Protein AF-A0AAQ0IGH8-F1 (afdb_monomer)

Foldseek 3Di:
DPPDALVNVLVVCPPPVNLVVQLVVCCVPPVDPDPVVSVVVVVVVSPDRVVVVVVVVVVVVVVVVVVVVVD

Structure (mmCIF, N/CA/C/O backbone):
data_AF-A0AAQ0IGH8-F1
#
_entry.id   AF-A0AAQ0IGH8-F1
#
loop_
_atom_site.group_PDB
_atom_site.id
_atom_site.type_symbol
_atom_site.label_atom_id
_atom_site.label_alt_id
_atom_site.label_comp_id
_atom_site.label_asym_id
_atom_site.label_entity_id
_atom_site.label_seq_id
_atom_site.pdbx_PDB_ins_code
_atom_site.Cartn_x
_atom_site.Cartn_y
_atom_site.Cartn_z
_atom_site.occupancy
_atom_site.B_iso_or_equiv
_atom_site.auth_seq_id
_atom_site.auth_comp_id
_atom_site.auth_asym_id
_atom_site.auth_atom_id
_atom_site.pdbx_PDB_model_num
ATOM 1 N N . MET A 1 1 ? 7.844 -11.091 -19.419 1.00 49.56 1 MET A N 1
ATOM 2 C CA . MET A 1 1 ? 7.005 -10.785 -18.246 1.00 49.56 1 MET A CA 1
ATOM 3 C C . MET A 1 1 ? 7.733 -11.291 -17.026 1.00 49.56 1 MET A C 1
ATOM 5 O O . MET A 1 1 ? 8.052 -12.472 -16.972 1.00 49.56 1 MET A O 1
ATOM 9 N N . THR A 1 2 ? 8.074 -10.400 -16.105 1.00 54.72 2 THR A N 1
ATOM 10 C CA . THR A 1 2 ? 8.565 -10.804 -14.788 1.00 54.72 2 THR A CA 1
ATOM 11 C C . THR A 1 2 ? 7.383 -11.447 -14.067 1.00 54.72 2 THR A C 1
ATOM 13 O O . THR A 1 2 ? 6.377 -10.778 -13.849 1.00 54.72 2 THR A O 1
ATOM 16 N N . ASN A 1 3 ? 7.455 -12.745 -13.767 1.00 64.56 3 ASN A N 1
ATOM 17 C CA . ASN A 1 3 ? 6.442 -13.421 -12.955 1.00 64.56 3 ASN A CA 1
ATOM 18 C C . ASN A 1 3 ? 6.663 -13.014 -11.496 1.00 64.56 3 ASN A C 1
ATOM 20 O O . ASN A 1 3 ? 7.331 -13.720 -10.747 1.00 64.56 3 ASN A O 1
ATOM 24 N N . VAL A 1 4 ? 6.182 -11.828 -11.129 1.00 73.06 4 VAL A N 1
ATOM 25 C CA . VAL A 1 4 ? 6.151 -11.382 -9.736 1.00 73.06 4 VAL A CA 1
ATOM 26 C C . VAL A 1 4 ? 4.896 -11.974 -9.110 1.00 73.06 4 VAL A C 1
ATOM 28 O O . VAL A 1 4 ? 3.786 -11.643 -9.524 1.00 73.06 4 VAL A O 1
ATOM 31 N N . ASP A 1 5 ? 5.066 -12.881 -8.155 1.00 83.81 5 ASP A N 1
ATOM 32 C CA . ASP A 1 5 ? 3.953 -13.388 -7.358 1.00 83.81 5 ASP A CA 1
ATOM 33 C C . ASP A 1 5 ? 3.568 -12.397 -6.243 1.00 83.81 5 ASP A C 1
ATOM 35 O O . ASP A 1 5 ? 4.354 -11.531 -5.839 1.00 83.81 5 ASP A O 1
ATOM 39 N N . TRP A 1 6 ? 2.333 -12.518 -5.746 1.00 86.19 6 TRP A N 1
ATOM 40 C CA . TRP A 1 6 ? 1.817 -11.633 -4.701 1.00 86.19 6 TRP A CA 1
ATOM 41 C C . TRP A 1 6 ? 2.609 -11.747 -3.400 1.00 86.19 6 TRP A C 1
ATOM 43 O O . TRP A 1 6 ? 2.804 -10.737 -2.741 1.00 86.19 6 TRP A O 1
ATOM 53 N N . GLN A 1 7 ? 3.122 -12.927 -3.042 1.00 86.25 7 GLN A N 1
ATOM 54 C CA . GLN A 1 7 ? 3.856 -13.119 -1.786 1.00 86.25 7 GLN A CA 1
ATOM 55 C C . GLN A 1 7 ? 5.176 -12.337 -1.776 1.00 86.25 7 GLN A C 1
ATOM 57 O O . GLN A 1 7 ? 5.523 -11.686 -0.790 1.00 86.25 7 GLN A O 1
ATOM 62 N N . SER A 1 8 ? 5.873 -12.323 -2.907 1.00 86.56 8 SER A N 1
ATOM 63 C CA . SER A 1 8 ? 7.083 -11.540 -3.124 1.00 86.56 8 SER A CA 1
ATOM 64 C C . SER A 1 8 ? 6.783 -10.042 -3.037 1.00 86.56 8 SER A C 1
ATOM 66 O O . SER A 1 8 ? 7.476 -9.317 -2.321 1.00 86.56 8 SER A O 1
ATOM 68 N N . LEU A 1 9 ? 5.712 -9.572 -3.685 1.00 84.38 9 LEU A N 1
ATOM 69 C CA . LEU A 1 9 ? 5.295 -8.168 -3.617 1.00 84.38 9 LEU A CA 1
ATOM 70 C C . LEU A 1 9 ? 4.834 -7.766 -2.207 1.00 84.38 9 LEU A C 1
ATOM 72 O O . LEU A 1 9 ? 5.230 -6.718 -1.700 1.00 84.38 9 LEU A O 1
ATOM 76 N N . LYS A 1 10 ? 4.063 -8.630 -1.546 1.00 87.44 10 LYS A N 1
ATOM 77 C CA . LYS A 1 10 ? 3.596 -8.475 -0.169 1.00 87.44 10 LYS A CA 1
ATOM 78 C C . LYS A 1 10 ? 4.766 -8.294 0.788 1.00 87.44 10 LYS A C 1
ATOM 80 O O . LYS A 1 10 ? 4.730 -7.376 1.597 1.00 87.44 10 LYS A O 1
ATOM 85 N N . SER A 1 11 ? 5.831 -9.084 0.649 1.00 87.56 11 SER A N 1
ATOM 86 C CA . SER A 1 11 ? 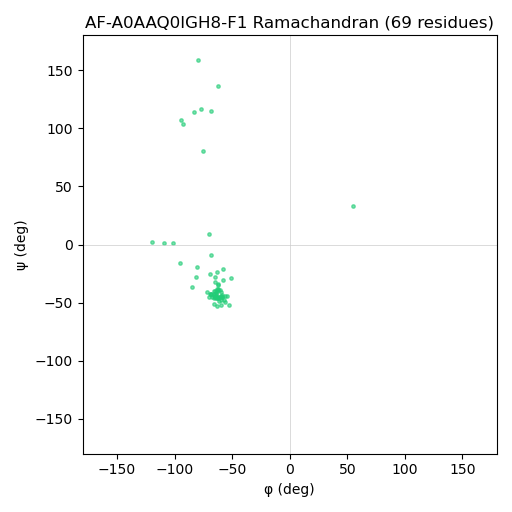7.021 -8.949 1.499 1.00 87.56 11 SER A CA 1
ATOM 87 C C . SER A 1 11 ? 7.724 -7.589 1.353 1.00 87.56 11 SER A C 1
ATOM 89 O O . SER A 1 11 ? 8.211 -7.036 2.336 1.00 87.56 11 SER A O 1
ATOM 91 N N . ILE A 1 12 ? 7.732 -7.014 0.143 1.00 87.06 12 ILE A N 1
ATOM 92 C CA . ILE A 1 12 ? 8.281 -5.676 -0.125 1.00 87.06 12 ILE A CA 1
ATOM 93 C C . ILE A 1 12 ? 7.390 -4.602 0.510 1.00 87.06 12 ILE A C 1
ATOM 95 O O . ILE A 1 12 ? 7.886 -3.674 1.152 1.00 87.06 12 ILE A O 1
ATOM 99 N N . LEU A 1 13 ? 6.074 -4.740 0.345 1.00 88.44 13 LEU A N 1
ATOM 100 C CA . LEU A 1 13 ? 5.076 -3.820 0.888 1.00 88.44 13 LEU A CA 1
ATOM 101 C C . LEU A 1 13 ? 4.973 -3.898 2.418 1.00 88.44 13 LEU A C 1
ATOM 103 O O . LEU A 1 13 ? 4.644 -2.907 3.049 1.00 88.44 13 LEU A O 1
ATOM 107 N N . GLN A 1 14 ? 5.327 -5.017 3.050 1.00 87.19 14 GLN A N 1
ATOM 108 C CA . GLN A 1 14 ? 5.322 -5.175 4.511 1.00 87.19 14 GLN A CA 1
ATOM 109 C C . GLN A 1 14 ? 6.411 -4.377 5.252 1.00 87.19 14 GLN A C 1
ATOM 111 O O . GLN A 1 14 ? 6.586 -4.534 6.460 1.00 87.19 14 GLN A O 1
ATOM 116 N N . ASN A 1 15 ? 7.140 -3.490 4.574 1.00 87.75 15 ASN A N 1
ATOM 117 C CA . ASN A 1 15 ? 8.064 -2.581 5.237 1.00 87.75 15 ASN A CA 1
ATOM 118 C C . ASN A 1 15 ? 7.314 -1.633 6.197 1.00 87.75 15 ASN A C 1
ATOM 120 O O . ASN A 1 15 ? 6.304 -1.036 5.820 1.00 87.75 15 ASN A O 1
ATOM 124 N N . SER A 1 16 ? 7.856 -1.422 7.404 1.00 82.25 16 SER A N 1
ATOM 125 C CA . SER A 1 16 ? 7.298 -0.508 8.415 1.00 82.25 16 SER A CA 1
ATOM 126 C C . SER A 1 16 ? 7.003 0.899 7.877 1.00 82.25 16 SER A C 1
ATOM 128 O O . SER A 1 16 ? 6.082 1.556 8.354 1.00 82.25 16 SER A O 1
ATOM 130 N N . ALA A 1 17 ? 7.742 1.367 6.866 1.00 92.50 17 ALA A N 1
ATOM 131 C CA . ALA A 1 17 ? 7.479 2.642 6.208 1.00 92.50 17 ALA A CA 1
ATOM 132 C C . ALA A 1 17 ? 6.183 2.634 5.377 1.00 92.50 17 ALA A C 1
ATOM 134 O O . ALA A 1 17 ? 5.423 3.597 5.444 1.00 92.50 17 ALA A O 1
ATOM 135 N N . HIS A 1 18 ? 5.911 1.569 4.615 1.00 92.56 18 HIS A N 1
ATOM 136 C CA . HIS A 1 18 ? 4.681 1.462 3.822 1.00 92.56 18 HIS A CA 1
ATOM 137 C C . HIS A 1 18 ? 3.460 1.329 4.730 1.00 92.56 18 HIS A C 1
ATOM 139 O O . HIS A 1 18 ? 2.498 2.064 4.540 1.00 92.56 18 HIS A O 1
ATOM 145 N N . ASP A 1 19 ? 3.546 0.481 5.757 1.00 93.94 19 ASP A N 1
ATOM 146 C CA . ASP A 1 19 ? 2.518 0.361 6.791 1.00 93.94 19 ASP A CA 1
ATOM 147 C C . ASP A 1 19 ? 2.183 1.729 7.422 1.00 93.94 19 ASP A C 1
ATOM 149 O O . ASP A 1 19 ? 1.040 2.189 7.400 1.00 93.94 19 ASP A O 1
ATOM 153 N N . THR A 1 20 ? 3.211 2.455 7.878 1.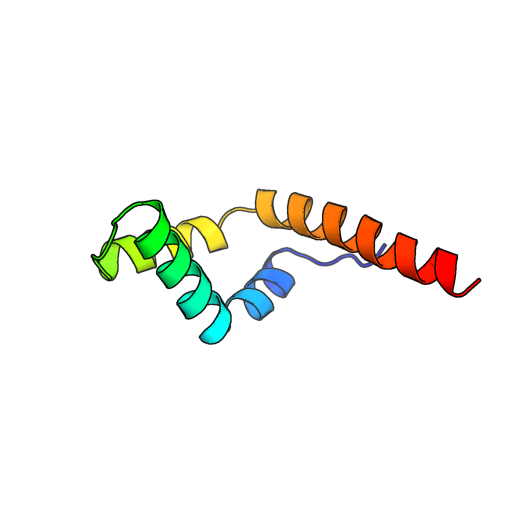00 95.62 20 THR A N 1
ATOM 154 C CA . THR A 1 20 ? 3.045 3.787 8.486 1.00 95.62 20 THR A CA 1
ATOM 155 C C . THR A 1 20 ? 2.384 4.783 7.531 1.00 95.62 20 THR A C 1
ATOM 157 O O . THR A 1 20 ? 1.480 5.521 7.931 1.00 95.62 20 THR A O 1
ATOM 160 N N . VAL A 1 21 ? 2.817 4.821 6.266 1.00 96.25 21 VAL A N 1
ATOM 161 C CA . VAL A 1 21 ? 2.253 5.722 5.249 1.00 96.25 21 VAL A CA 1
ATOM 162 C C . VAL A 1 21 ? 0.802 5.354 4.953 1.00 96.25 21 VAL A C 1
ATOM 164 O O . VAL A 1 21 ? -0.055 6.235 4.944 1.00 96.25 21 VAL A O 1
ATOM 167 N N . PHE A 1 22 ? 0.513 4.069 4.758 1.00 95.50 22 PHE A N 1
ATOM 168 C CA . PHE A 1 22 ? -0.828 3.577 4.469 1.00 95.50 22 PHE A CA 1
ATOM 169 C C . PHE A 1 22 ? -1.803 3.934 5.596 1.00 95.50 22 PHE A C 1
ATOM 171 O O . PHE A 1 22 ? -2.817 4.586 5.346 1.00 95.50 22 PHE A O 1
ATOM 178 N N . LYS A 1 23 ? -1.465 3.603 6.848 1.00 97.00 23 LYS A N 1
ATOM 179 C CA . LYS A 1 23 ? -2.298 3.922 8.017 1.00 97.00 23 LYS A CA 1
ATOM 180 C C . LYS A 1 23 ? -2.514 5.424 8.186 1.00 97.00 23 LYS A C 1
ATOM 182 O O . LYS A 1 23 ? -3.628 5.850 8.474 1.00 97.00 23 LYS A O 1
ATOM 187 N N . SER A 1 24 ? -1.480 6.232 7.937 1.00 97.62 24 SER A N 1
ATOM 188 C CA . SER A 1 24 ? -1.583 7.697 7.989 1.00 97.62 24 SER A CA 1
ATOM 189 C C . SER A 1 24 ? -2.547 8.247 6.932 1.00 97.62 24 SER A C 1
ATOM 191 O O . SER A 1 24 ? -3.304 9.172 7.215 1.00 97.62 24 SER A O 1
ATOM 193 N N . LEU A 1 25 ? -2.562 7.670 5.724 1.00 97.88 25 LEU A N 1
ATOM 194 C CA . LEU A 1 25 ? -3.509 8.050 4.671 1.00 97.88 25 LEU A CA 1
ATOM 195 C C . LEU A 1 25 ? -4.940 7.640 5.026 1.00 97.88 25 LEU A C 1
ATOM 197 O O . LEU A 1 25 ? -5.858 8.433 4.836 1.00 97.88 25 LEU A O 1
ATOM 201 N N . VAL A 1 26 ? -5.138 6.431 5.560 1.00 98.06 26 VAL A N 1
ATOM 202 C CA . VAL A 1 26 ? -6.467 5.965 5.985 1.00 98.06 26 VAL A CA 1
ATOM 203 C C . VAL A 1 26 ? -7.016 6.847 7.107 1.00 98.06 26 VAL A C 1
ATOM 205 O O . VAL A 1 26 ? -8.152 7.310 7.015 1.00 98.06 26 VAL A O 1
ATOM 208 N N . SER A 1 27 ? -6.196 7.146 8.114 1.00 98.12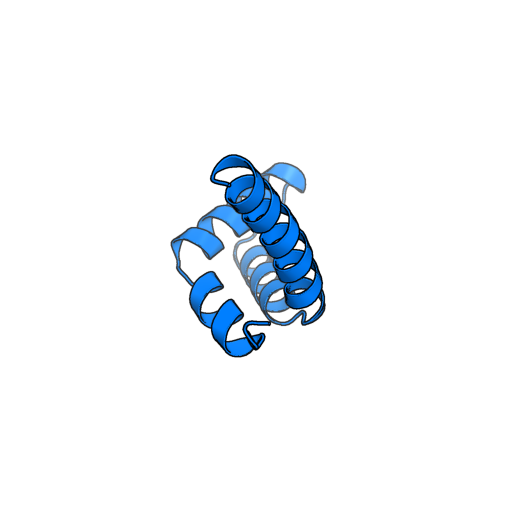 27 SER A N 1
ATOM 209 C CA . SER A 1 27 ? -6.548 8.078 9.188 1.00 98.12 27 SER A CA 1
ATOM 210 C C . SER A 1 27 ? -6.924 9.453 8.638 1.00 98.12 27 SER A C 1
ATOM 212 O O . SER A 1 27 ? -7.994 9.966 8.953 1.00 98.12 27 SER A O 1
ATOM 214 N N . TYR A 1 28 ? -6.114 10.013 7.736 1.00 98.00 28 TYR A N 1
ATOM 215 C CA . TYR A 1 28 ? -6.366 11.336 7.169 1.00 98.00 28 TYR A CA 1
ATOM 216 C C . TYR A 1 28 ? -7.640 11.411 6.313 1.00 98.00 28 TYR A C 1
ATOM 218 O O . TYR A 1 28 ? -8.407 12.364 6.435 1.00 98.0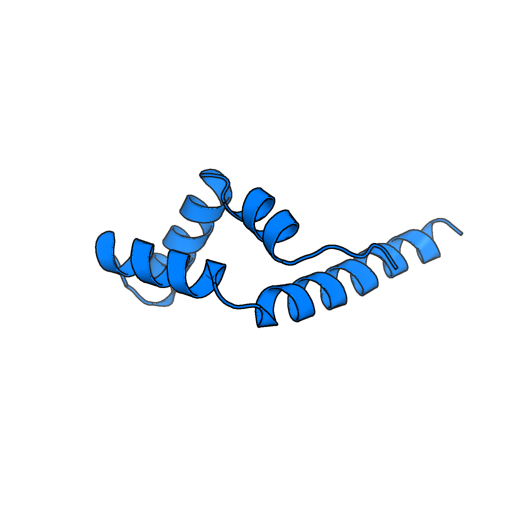0 28 TYR A O 1
ATOM 226 N N . PHE A 1 29 ? -7.873 10.436 5.431 1.00 98.12 29 PHE A N 1
ATOM 227 C CA . PHE A 1 29 ? -9.001 10.485 4.495 1.00 98.12 29 PHE A CA 1
ATOM 228 C C . PHE A 1 29 ? -10.332 10.043 5.101 1.00 98.12 29 PHE A C 1
ATOM 230 O O . PHE A 1 29 ? -11.377 10.492 4.629 1.00 98.12 29 PHE A O 1
ATOM 237 N N . TYR A 1 30 ? -10.308 9.172 6.111 1.00 97.75 30 TYR A N 1
ATOM 238 C CA . TYR A 1 30 ? -11.515 8.544 6.658 1.00 97.75 30 TYR A CA 1
ATOM 239 C C . TYR A 1 30 ? -11.759 8.852 8.142 1.00 97.75 30 TYR A C 1
ATOM 241 O O . TYR A 1 30 ? -12.728 8.345 8.699 1.00 97.75 30 TYR A O 1
ATOM 249 N N . ASP A 1 31 ? -10.915 9.678 8.772 1.00 97.88 31 ASP A N 1
ATOM 250 C CA . ASP A 1 31 ? -10.975 10.045 10.199 1.00 97.88 31 ASP A CA 1
ATOM 251 C C . ASP A 1 31 ? -10.966 8.827 11.148 1.00 97.88 31 ASP A C 1
ATOM 253 O O . ASP A 1 31 ? -11.581 8.808 12.215 1.00 97.88 31 ASP A O 1
ATOM 257 N N . ILE A 1 32 ? -10.258 7.766 10.743 1.00 97.88 32 ILE A N 1
ATOM 258 C CA . ILE A 1 32 ? -10.070 6.549 11.541 1.00 97.88 32 ILE A CA 1
ATOM 259 C C . ILE A 1 32 ? -8.753 6.673 12.303 1.00 97.88 32 ILE A C 1
ATOM 261 O O . ILE A 1 32 ? -7.681 6.545 11.723 1.00 97.88 32 ILE A O 1
ATOM 265 N N . ASN A 1 33 ? -8.826 6.898 13.614 1.00 96.69 33 ASN A N 1
ATOM 266 C CA . ASN A 1 33 ? -7.642 7.078 14.469 1.00 96.69 33 ASN A CA 1
ATOM 267 C C . ASN A 1 33 ? -7.394 5.900 15.426 1.00 96.69 33 ASN A C 1
ATOM 269 O O . ASN A 1 33 ? -6.461 5.930 16.227 1.00 96.69 33 ASN A O 1
ATOM 273 N N . ASP A 1 34 ? -8.238 4.872 15.362 1.00 98.25 34 ASP A N 1
ATOM 274 C CA . ASP A 1 34 ? -8.072 3.651 16.141 1.00 98.25 34 ASP A CA 1
ATOM 275 C C . ASP A 1 34 ? -6.989 2.766 15.506 1.00 98.25 34 ASP A C 1
ATOM 277 O O . ASP A 1 34 ? -7.129 2.301 14.373 1.00 98.25 34 ASP A O 1
ATOM 281 N N . ASN A 1 35 ? -5.899 2.539 16.241 1.00 96.06 35 ASN A N 1
ATOM 282 C CA . ASN A 1 35 ? -4.746 1.788 15.747 1.00 96.06 35 ASN A CA 1
ATOM 283 C C . ASN A 1 35 ? -5.056 0.314 15.451 1.00 96.06 35 ASN A C 1
ATOM 285 O O . ASN A 1 35 ? -4.445 -0.244 14.544 1.00 96.06 35 ASN A O 1
ATOM 289 N N . GLU A 1 36 ? -5.968 -0.319 16.193 1.00 97.88 36 GLU A N 1
ATOM 290 C CA . GLU A 1 36 ? -6.339 -1.720 15.967 1.00 97.88 36 GLU A CA 1
ATOM 291 C C . GLU A 1 36 ? -7.158 -1.847 14.680 1.00 97.88 36 GLU A C 1
ATOM 293 O O . GLU A 1 36 ? -6.896 -2.718 13.851 1.00 97.88 36 GLU A O 1
ATOM 298 N N . ILE A 1 37 ? -8.076 -0.904 14.448 1.00 98.06 37 ILE A N 1
ATOM 299 C CA . ILE A 1 37 ? -8.830 -0.829 13.191 1.00 98.06 37 ILE A CA 1
ATOM 300 C C . ILE A 1 37 ? -7.887 -0.550 12.011 1.00 98.06 37 ILE A C 1
ATOM 302 O O . ILE A 1 37 ? -7.995 -1.198 10.971 1.00 98.06 37 ILE A O 1
ATOM 306 N N . LEU A 1 38 ? -6.942 0.383 12.159 1.00 97.94 38 LEU A N 1
ATOM 307 C CA . LEU A 1 38 ? -5.955 0.699 11.121 1.00 97.94 38 LEU A CA 1
ATOM 308 C C . LEU A 1 38 ? -5.043 -0.493 10.793 1.00 97.94 38 LEU A C 1
ATOM 310 O O . LEU A 1 38 ? -4.734 -0.715 9.623 1.00 97.94 38 LEU A O 1
ATOM 314 N N . GLU A 1 39 ? -4.627 -1.264 11.802 1.00 96.69 39 GLU A N 1
ATOM 315 C CA . GLU A 1 39 ? -3.885 -2.515 11.610 1.00 96.69 39 GLU A CA 1
ATOM 316 C C . GLU A 1 39 ? -4.709 -3.526 10.815 1.00 96.69 39 GLU A C 1
ATOM 318 O O . GLU A 1 39 ? -4.222 -4.058 9.821 1.00 96.69 39 GLU A O 1
ATOM 323 N N . GLN A 1 40 ? -5.969 -3.754 11.192 1.00 97.44 40 GLN A N 1
ATOM 324 C CA . GLN A 1 40 ? -6.805 -4.733 10.502 1.00 97.44 40 GLN A CA 1
ATOM 325 C C . GLN A 1 40 ? -7.059 -4.343 9.042 1.00 97.44 40 GLN A C 1
ATOM 327 O O . GLN A 1 40 ? -6.930 -5.182 8.154 1.00 97.44 40 GLN A O 1
ATOM 332 N N . ILE A 1 41 ? -7.341 -3.064 8.771 1.00 96.44 41 ILE A N 1
ATOM 333 C CA . ILE A 1 41 ? -7.499 -2.561 7.398 1.00 96.44 41 ILE A CA 1
ATOM 334 C C . ILE A 1 41 ? -6.214 -2.785 6.593 1.00 96.44 41 ILE A C 1
ATOM 336 O O . ILE A 1 41 ? -6.280 -3.162 5.422 1.00 96.44 41 ILE A O 1
ATOM 340 N N . TYR A 1 42 ? -5.045 -2.560 7.200 1.00 95.06 42 TYR A N 1
ATOM 341 C CA . TYR A 1 42 ? -3.767 -2.811 6.545 1.00 95.06 42 TYR A CA 1
ATOM 342 C C . TYR A 1 42 ? -3.559 -4.300 6.242 1.00 95.06 42 TYR A C 1
ATOM 344 O O . TYR A 1 42 ? -3.183 -4.639 5.122 1.00 95.06 42 TYR A O 1
ATOM 352 N N . LEU A 1 43 ? -3.841 -5.194 7.190 1.00 94.62 43 LEU A N 1
ATOM 353 C CA . LEU A 1 43 ? -3.735 -6.641 6.982 1.00 94.62 43 LEU A CA 1
ATOM 354 C C . LEU A 1 43 ? -4.681 -7.128 5.876 1.00 94.62 43 LEU A C 1
ATOM 356 O O . LEU A 1 43 ? -4.235 -7.840 4.977 1.00 94.62 43 LEU A O 1
ATOM 360 N N . ASP A 1 44 ? -5.935 -6.672 5.880 1.00 94.38 44 ASP A N 1
ATOM 361 C CA . ASP A 1 44 ? -6.933 -7.012 4.858 1.00 94.38 44 ASP A CA 1
ATOM 362 C C . ASP A 1 44 ? -6.522 -6.491 3.473 1.00 94.38 44 ASP A C 1
ATOM 364 O O . ASP A 1 44 ? -6.666 -7.184 2.462 1.00 94.38 44 ASP A O 1
ATOM 368 N N . TYR A 1 45 ? -5.956 -5.281 3.414 1.00 91.56 45 TYR A N 1
ATOM 369 C CA . TYR A 1 45 ? -5.337 -4.752 2.202 1.00 91.56 45 TYR A CA 1
ATOM 370 C C . TYR A 1 45 ? -4.186 -5.663 1.747 1.00 91.56 45 TYR A C 1
ATOM 372 O O . TYR A 1 45 ? -4.148 -6.081 0.595 1.00 91.56 45 TYR A O 1
ATOM 380 N N . MET A 1 46 ? -3.287 -6.056 2.648 1.00 91.31 46 MET A N 1
ATOM 381 C CA . MET A 1 46 ? -2.143 -6.918 2.336 1.00 91.31 46 MET A CA 1
ATOM 382 C C . MET A 1 46 ? -2.514 -8.372 1.975 1.00 91.31 46 MET A C 1
ATOM 384 O O . MET A 1 46 ? -1.644 -9.114 1.513 1.00 91.31 46 MET A O 1
ATOM 388 N N . ASP A 1 47 ? -3.769 -8.788 2.144 1.00 90.44 47 ASP A N 1
ATOM 389 C CA . ASP A 1 47 ? -4.288 -10.105 1.744 1.00 90.44 47 ASP A CA 1
ATOM 390 C C . ASP A 1 47 ? -5.088 -10.086 0.429 1.00 90.44 47 ASP A C 1
ATOM 392 O O . ASP A 1 47 ? -5.550 -11.128 -0.037 1.00 90.44 47 ASP A O 1
ATOM 396 N N . ASN A 1 48 ? -5.213 -8.929 -0.225 1.00 85.06 48 ASN A N 1
ATOM 397 C CA . ASN A 1 48 ? -5.994 -8.790 -1.450 1.00 85.06 48 ASN A CA 1
ATOM 398 C C . ASN A 1 48 ? -5.155 -8.977 -2.734 1.00 85.06 48 ASN A C 1
ATOM 400 O O . ASN A 1 48 ? -4.487 -8.055 -3.206 1.00 85.06 48 ASN A O 1
ATOM 404 N N . ASP A 1 49 ? -5.289 -10.142 -3.377 1.00 81.12 49 ASP A N 1
ATOM 405 C CA . ASP A 1 49 ? -4.622 -10.487 -4.647 1.00 81.12 49 ASP A CA 1
ATOM 406 C C . ASP A 1 49 ? -4.936 -9.525 -5.817 1.00 81.12 49 ASP A C 1
ATOM 408 O O . ASP A 1 49 ? -4.165 -9.430 -6.778 1.00 81.12 49 ASP A O 1
ATOM 412 N N . ALA A 1 50 ? -6.043 -8.771 -5.769 1.00 84.12 50 ALA A N 1
ATOM 413 C CA . ALA A 1 50 ? -6.371 -7.798 -6.814 1.00 84.12 50 ALA A CA 1
ATOM 414 C C . ALA A 1 50 ? -5.344 -6.655 -6.881 1.00 84.12 50 ALA A C 1
ATOM 416 O O . ALA A 1 50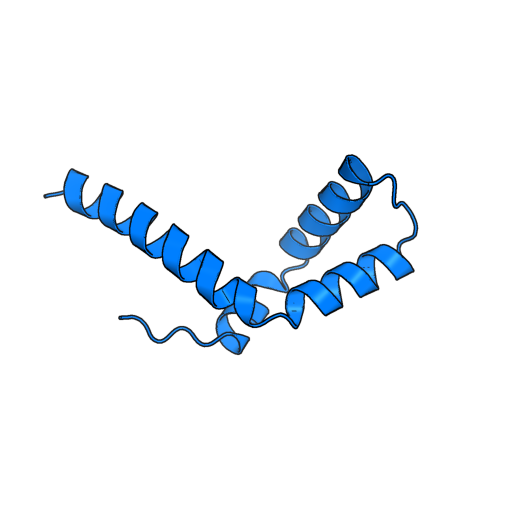 ? -5.098 -6.111 -7.961 1.00 84.12 50 ALA A O 1
ATOM 417 N N . ILE A 1 51 ? -4.693 -6.326 -5.760 1.00 80.81 51 ILE A N 1
ATOM 418 C CA . ILE A 1 51 ? -3.667 -5.277 -5.687 1.00 80.81 51 ILE A CA 1
ATOM 419 C C . ILE A 1 51 ? -2.470 -5.619 -6.571 1.00 80.81 51 ILE A C 1
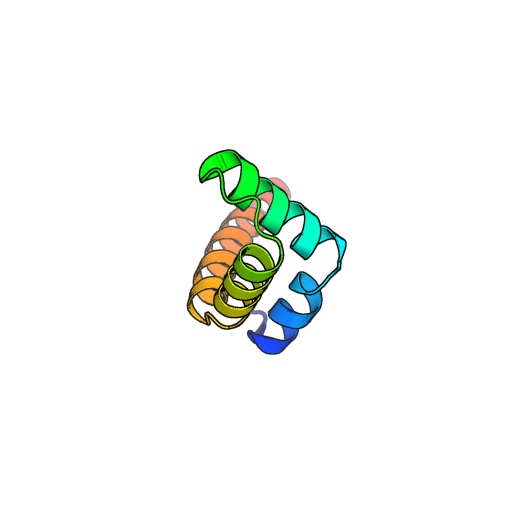ATOM 421 O O . ILE A 1 51 ? -1.960 -4.733 -7.258 1.00 80.81 51 ILE A O 1
ATOM 425 N N . LEU A 1 52 ? -2.064 -6.894 -6.631 1.00 84.31 52 LEU A N 1
ATOM 426 C CA . LEU A 1 52 ? -1.000 -7.343 -7.534 1.00 84.31 52 LEU A CA 1
ATOM 427 C C . LEU A 1 52 ? -1.312 -6.957 -8.983 1.00 84.31 52 LEU A C 1
ATOM 429 O O . LEU A 1 52 ? -0.444 -6.455 -9.697 1.00 84.31 52 LEU A O 1
ATOM 433 N N . THR A 1 53 ? -2.556 -7.171 -9.412 1.00 84.56 53 THR A N 1
ATOM 434 C CA . THR A 1 53 ? -2.983 -6.881 -10.785 1.00 84.56 53 THR A CA 1
ATOM 435 C C . THR A 1 53 ? -2.928 -5.382 -11.074 1.00 84.56 53 THR A C 1
ATOM 437 O O . THR A 1 53 ? -2.409 -4.981 -12.117 1.00 84.56 53 THR A O 1
ATOM 440 N N . PHE A 1 54 ? -3.407 -4.547 -10.146 1.00 84.88 54 PHE A N 1
ATOM 441 C CA . PHE A 1 54 ? -3.357 -3.090 -10.287 1.00 84.88 54 PHE A CA 1
ATOM 442 C C . PHE A 1 54 ? -1.919 -2.565 -10.334 1.00 84.88 54 PHE A C 1
ATOM 444 O O . PHE A 1 54 ? -1.542 -1.903 -11.302 1.00 84.88 54 PHE A O 1
ATOM 451 N N . ILE A 1 55 ? -1.091 -2.931 -9.350 1.00 85.12 55 ILE A N 1
ATOM 452 C CA . ILE A 1 55 ? 0.307 -2.490 -9.267 1.00 85.12 55 ILE A CA 1
ATOM 453 C C . ILE A 1 55 ? 1.086 -2.920 -10.512 1.00 85.12 55 ILE A C 1
ATOM 455 O O . ILE A 1 55 ? 1.816 -2.116 -11.091 1.00 85.12 55 ILE A O 1
ATOM 459 N N . ASN A 1 56 ? 0.922 -4.167 -10.959 1.00 85.19 56 ASN A N 1
ATOM 460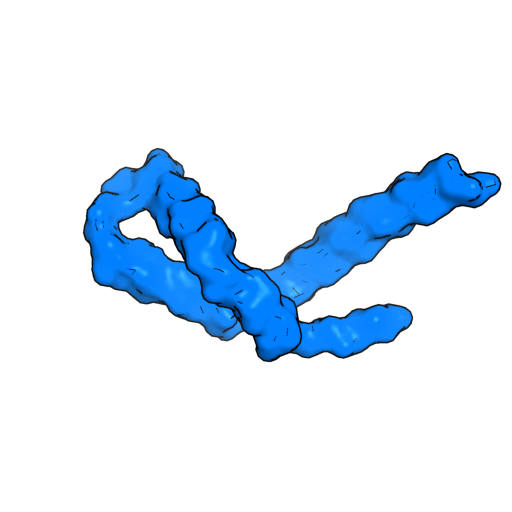 C CA . ASN A 1 56 ? 1.639 -4.674 -12.125 1.00 85.19 56 ASN A CA 1
ATOM 461 C C . ASN A 1 56 ? 1.247 -3.925 -13.410 1.00 85.19 56 ASN A C 1
ATOM 463 O O . ASN A 1 56 ? 2.116 -3.578 -14.209 1.00 85.19 56 ASN A O 1
ATOM 467 N N . ASN A 1 57 ? -0.041 -3.635 -13.612 1.00 87.31 57 ASN A N 1
ATOM 468 C CA . ASN A 1 57 ? -0.498 -2.895 -14.790 1.00 87.31 57 ASN A CA 1
ATOM 469 C C . ASN A 1 57 ? 0.051 -1.462 -14.818 1.00 87.31 57 ASN A C 1
ATOM 471 O O . ASN A 1 57 ? 0.564 -1.026 -15.853 1.00 87.31 57 ASN A O 1
ATOM 475 N N . ASP A 1 58 ? -0.006 -0.757 -13.690 1.00 89.06 58 ASP A N 1
ATOM 476 C CA . ASP A 1 58 ? 0.470 0.624 -13.590 1.00 89.06 58 ASP A CA 1
ATOM 477 C C . ASP A 1 58 ? 1.995 0.716 -13.722 1.00 89.06 58 ASP A C 1
ATOM 479 O O . ASP A 1 58 ? 2.509 1.566 -14.459 1.00 89.06 58 ASP A O 1
ATOM 483 N N . LEU A 1 59 ? 2.733 -0.193 -13.073 1.00 88.62 59 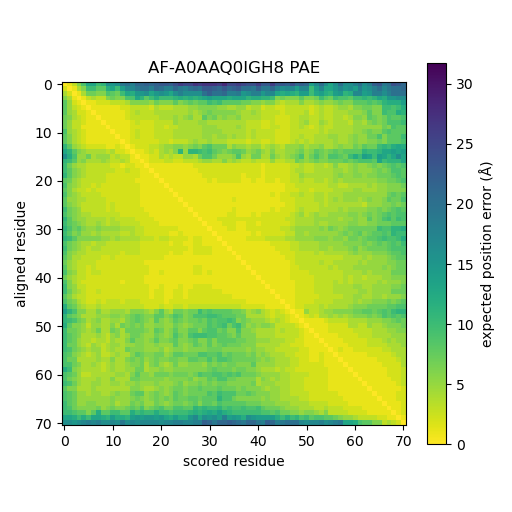LEU A N 1
ATOM 484 C CA . LEU A 1 59 ? 4.191 -0.262 -13.182 1.00 88.62 59 LEU A CA 1
ATOM 485 C C . LEU A 1 59 ? 4.635 -0.573 -14.609 1.00 88.62 59 LEU A C 1
ATOM 487 O O . LEU A 1 59 ? 5.524 0.109 -15.115 1.00 88.62 59 LEU A O 1
ATOM 491 N N . ASN A 1 60 ? 4.009 -1.544 -15.281 1.00 89.06 60 ASN A N 1
ATOM 492 C CA . ASN A 1 60 ? 4.356 -1.878 -16.663 1.00 89.06 60 ASN A CA 1
ATOM 493 C C . ASN A 1 60 ? 4.157 -0.673 -17.591 1.00 89.06 60 ASN A C 1
ATOM 495 O O . ASN A 1 60 ? 5.047 -0.352 -18.378 1.00 89.06 60 ASN A O 1
ATOM 499 N N . GLN A 1 61 ? 3.039 0.050 -17.461 1.00 92.62 61 GLN A N 1
ATOM 500 C CA . GLN A 1 61 ? 2.796 1.265 -18.246 1.00 92.62 61 GLN A CA 1
ATOM 501 C C . GLN A 1 61 ? 3.795 2.383 -17.927 1.00 92.62 61 GLN A C 1
ATOM 503 O O . GLN A 1 61 ? 4.227 3.114 -18.819 1.00 92.62 61 GLN A O 1
ATOM 508 N N . LEU A 1 62 ? 4.159 2.569 -16.657 1.00 94.06 62 LEU A N 1
ATOM 509 C CA . LEU A 1 62 ? 5.149 3.567 -16.260 1.00 94.06 62 LEU A CA 1
ATOM 510 C C . LEU A 1 62 ? 6.532 3.229 -16.817 1.00 94.06 62 LEU A C 1
ATOM 512 O O . LEU A 1 62 ? 7.139 4.074 -17.467 1.00 94.06 62 LEU A O 1
ATOM 516 N N . VAL A 1 63 ? 7.004 2.003 -16.605 1.00 94.25 63 VAL A N 1
ATOM 517 C CA . VAL A 1 63 ? 8.314 1.544 -17.073 1.00 94.25 63 VAL A CA 1
ATOM 518 C C . VAL A 1 63 ? 8.398 1.627 -18.594 1.00 94.25 63 VAL A C 1
ATOM 520 O O . VAL A 1 63 ? 9.368 2.186 -19.103 1.00 94.25 63 VAL A O 1
ATOM 523 N N . GLN A 1 64 ? 7.366 1.178 -19.318 1.00 93.88 64 GLN A N 1
ATOM 524 C CA . GLN A 1 64 ? 7.348 1.252 -20.780 1.00 93.88 64 GLN A CA 1
ATOM 525 C C . GLN A 1 64 ? 7.484 2.695 -21.279 1.00 93.88 64 GLN A C 1
ATOM 527 O O . GLN A 1 64 ? 8.312 2.966 -22.141 1.00 93.88 64 GLN A O 1
ATOM 532 N N . ARG A 1 65 ? 6.774 3.650 -20.660 1.00 96.00 65 ARG A N 1
ATOM 533 C CA . ARG A 1 65 ? 6.901 5.079 -20.999 1.00 96.00 65 ARG A CA 1
ATOM 534 C C . ARG A 1 65 ? 8.322 5.623 -20.845 1.00 96.00 65 ARG A C 1
ATOM 536 O O . ARG A 1 65 ? 8.663 6.589 -21.522 1.00 96.00 65 ARG A O 1
ATOM 543 N N . TYR A 1 66 ? 9.124 5.087 -19.927 1.00 96.44 66 TYR A N 1
ATOM 544 C CA . TYR A 1 66 ? 10.523 5.493 -19.777 1.00 96.44 66 TYR A CA 1
ATOM 545 C C . TYR A 1 66 ? 11.447 4.744 -20.732 1.00 96.44 66 TYR A C 1
ATOM 547 O O . TYR A 1 66 ? 12.365 5.364 -21.256 1.00 96.44 66 TYR A O 1
ATOM 555 N N . ILE A 1 67 ? 11.190 3.460 -20.997 1.00 96.44 67 ILE A N 1
ATOM 556 C CA . ILE A 1 67 ? 11.905 2.697 -22.028 1.00 96.44 67 ILE A CA 1
ATOM 557 C C . ILE A 1 67 ? 11.787 3.409 -23.379 1.00 96.44 67 ILE A C 1
ATOM 559 O O . ILE A 1 67 ? 12.813 3.709 -23.982 1.00 96.44 67 ILE A O 1
ATOM 563 N N . ASP A 1 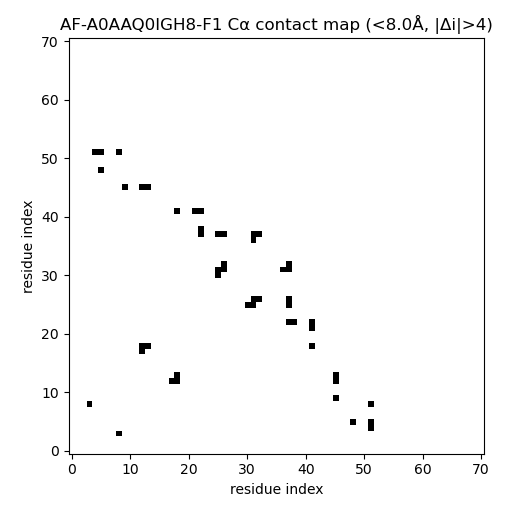68 ? 10.572 3.785 -23.782 1.00 95.81 68 ASP A N 1
ATOM 564 C CA . ASP A 1 68 ? 10.305 4.464 -25.058 1.00 95.81 68 ASP A CA 1
ATOM 565 C C . ASP A 1 68 ? 10.976 5.846 -25.162 1.00 95.81 68 ASP A C 1
ATOM 567 O O . ASP A 1 68 ? 11.216 6.348 -26.254 1.00 95.81 68 ASP A O 1
ATOM 571 N N . LYS A 1 69 ? 11.277 6.493 -24.026 1.00 95.62 69 LYS A N 1
ATOM 572 C CA . LYS A 1 69 ? 12.010 7.773 -23.989 1.00 95.62 69 LYS A CA 1
ATOM 573 C C . LYS A 1 69 ? 13.522 7.607 -24.119 1.00 95.62 69 LYS A C 1
ATOM 575 O O . LYS A 1 69 ? 14.211 8.597 -24.355 1.00 95.62 69 LYS A O 1
ATOM 580 N N . MET A 1 70 ? 14.037 6.409 -23.856 1.00 91.12 70 MET A N 1
ATOM 581 C CA . MET A 1 70 ? 15.467 6.096 -23.915 1.00 91.12 70 MET A CA 1
ATOM 582 C C . MET A 1 70 ? 15.881 5.489 -25.262 1.00 91.12 70 MET A C 1
ATOM 584 O O . MET A 1 70 ? 17.077 5.441 -25.547 1.00 91.12 70 MET A O 1
ATOM 588 N N . SER A 1 71 ? 14.916 5.018 -26.056 1.00 75.69 71 SER A N 1
ATOM 589 C CA . SER A 1 71 ? 15.070 4.547 -27.440 1.00 75.69 71 SER A CA 1
ATOM 590 C C . SER A 1 71 ? 14.962 5.678 -28.454 1.00 75.69 71 SER A C 1
ATOM 592 O O . SER A 1 71 ? 15.759 5.665 -29.416 1.00 75.69 71 SER A O 1
#

Radius of gyration: 15.06 Å; Cα contacts (8 Å, |Δi|>4): 25; chains: 1; bounding box: 27×25×44 Å

Mean predicted aligned error: 4.9 Å

Organism: NCBI:txid53344

Secondary structure (DSSP, 8-state):
-----HHHHHHHHTSHHHHHHHHHHHHHHH----HHHHHHHHHHHHT-THHHHHHHHHHHHHHHHHHHHH-

Sequence (71 aa):
MTNVDWQSLKSILQNSAHDTVFKSLVSYFYDINDNEILEQIYLDYMDNDAILTFINNDLNQLVQRYIDKMS

Solvent-accessible surface area (backbone atoms only — not comparable to full-atom values): 4214 Å² total; per-residue (Å²): 131,86,87,76,52,60,69,65,52,42,62,64,53,67,37,71,66,50,50,52,51,51,41,52,48,48,24,70,78,69,72,52,81,54,64,67,60,42,49,50,54,48,52,56,56,70,68,42,72,66,54,50,57,53,54,51,54,53,48,52,56,52,51,49,59,50,52,66,72,75,110

pLDDT: mean 89.94, std 9.29, range [49.56, 98.25]